Protein AF-T0ZQQ4-F1 (afdb_monomer_lite)

Secondary structure (DSSP, 8-state):
-HHHHHHHHHHTT-HHHHHHHHHHTT--HHHHHHHHHHHHHHHHHTT-HHHHHHHHHHTT--HHHHHHHHHHHHHHHHHTT-HHHHHHHHHHTT--HHHHHHHHHHHHHHHHHTT-HHHHHHHHHHTT--HHHHHHHHHHHHHHHHHHHHHHHHTT-

Foldseek 3Di:
DLVVVLVVCVVVLVLVVSLVSCVVVVPDLCSNVVSLVSQLVVCVVVLVLVVSLVSCVVSVPPLCSNQVSLLSVLLVCLLVVVNVVSVVSCVVSVHDLVSLLVSLLVSLLSCLLVVVNVSSVVSCVVSVPDPVSNVVSNVVSVVVVVVVVVVVVVVVD

Structure (mmCIF, N/CA/C/O backbone):
data_AF-T0ZQQ4-F1
#
_entry.id   AF-T0ZQQ4-F1
#
loop_
_atom_site.group_PDB
_atom_site.id
_atom_site.type_symbol
_atom_site.label_atom_id
_atom_site.label_alt_id
_atom_site.label_comp_id
_atom_site.label_asym_id
_atom_site.label_entity_id
_atom_site.label_seq_id
_atom_site.pdbx_PDB_ins_code
_atom_site.Cartn_x
_atom_site.Cartn_y
_atom_site.Cartn_z
_atom_site.occupancy
_atom_site.B_iso_or_equiv
_atom_site.auth_seq_id
_atom_site.auth_comp_id
_atom_site.auth_asym_id
_atom_site.auth_atom_id
_atom_site.pdbx_PDB_model_num
ATOM 1 N N . ALA A 1 1 ? -20.719 -3.479 27.869 1.00 87.19 1 ALA A N 1
ATOM 2 C CA . ALA A 1 1 ? -20.642 -4.470 26.770 1.00 87.19 1 ALA A CA 1
ATOM 3 C C . ALA A 1 1 ? -19.680 -4.022 25.666 1.00 87.19 1 ALA A C 1
ATOM 5 O O . ALA A 1 1 ? -18.702 -4.721 25.437 1.00 87.19 1 ALA A O 1
ATOM 6 N N . ALA A 1 2 ? -19.893 -2.854 25.041 1.00 92.44 2 ALA A N 1
ATOM 7 C CA . ALA A 1 2 ? -19.052 -2.356 23.944 1.00 92.44 2 ALA A CA 1
ATOM 8 C C . ALA A 1 2 ? -17.565 -2.185 24.313 1.00 92.44 2 ALA A C 1
ATOM 10 O O . ALA A 1 2 ? -16.714 -2.689 23.595 1.00 92.44 2 ALA A O 1
ATOM 11 N N . THR A 1 3 ? -17.245 -1.587 25.467 1.00 95.00 3 THR A N 1
ATOM 12 C CA . THR A 1 3 ? -15.851 -1.434 25.935 1.00 95.00 3 THR A CA 1
ATOM 13 C C . THR A 1 3 ? -15.132 -2.772 26.126 1.00 95.00 3 THR A C 1
ATOM 15 O O . THR A 1 3 ? -13.965 -2.900 25.774 1.00 95.00 3 THR A O 1
ATOM 18 N N . ASN A 1 4 ? -15.822 -3.795 26.641 1.00 96.56 4 ASN A N 1
ATOM 19 C CA . ASN A 1 4 ? -15.230 -5.128 26.792 1.00 96.56 4 ASN A CA 1
ATOM 20 C C . ASN A 1 4 ? -15.016 -5.783 25.425 1.00 96.56 4 ASN A C 1
ATOM 22 O O . ASN A 1 4 ? -13.958 -6.347 25.190 1.00 96.56 4 ASN A O 1
ATOM 26 N N . ALA A 1 5 ? -15.984 -5.658 24.510 1.00 97.06 5 ALA A N 1
ATOM 27 C CA . ALA A 1 5 ? -15.844 -6.159 23.147 1.00 97.06 5 ALA A CA 1
ATOM 28 C C . ALA A 1 5 ? -14.686 -5.473 22.404 1.00 97.06 5 ALA A C 1
ATOM 30 O O . ALA A 1 5 ? -13.922 -6.157 21.731 1.00 97.06 5 ALA A O 1
ATOM 31 N N . TYR A 1 6 ? -14.523 -4.157 22.566 1.00 97.75 6 TYR A N 1
ATOM 32 C CA . TYR A 1 6 ? -13.373 -3.410 22.057 1.00 97.75 6 TYR A CA 1
ATOM 33 C C . TYR A 1 6 ? -12.060 -4.001 22.584 1.00 97.75 6 TYR A C 1
ATOM 35 O O . TYR A 1 6 ? -11.255 -4.475 21.789 1.00 97.75 6 TYR A O 1
ATOM 43 N N . LYS A 1 7 ? -11.897 -4.082 23.914 1.00 97.69 7 LYS A N 1
ATOM 44 C CA . LYS A 1 7 ? -10.686 -4.627 24.553 1.00 97.69 7 LYS A CA 1
ATOM 45 C C . LYS A 1 7 ? -10.370 -6.044 24.078 1.00 97.69 7 LYS A C 1
ATOM 47 O O . LYS A 1 7 ? -9.264 -6.301 23.635 1.00 97.69 7 LYS A O 1
ATOM 52 N N . THR A 1 8 ? -11.366 -6.930 24.038 1.00 98.19 8 THR A N 1
ATOM 53 C CA . THR A 1 8 ? -11.183 -8.299 23.535 1.00 98.19 8 THR A CA 1
ATOM 54 C C . THR A 1 8 ? -10.720 -8.351 22.077 1.00 98.19 8 THR A C 1
ATOM 56 O O . THR A 1 8 ? -10.005 -9.278 21.714 1.00 98.19 8 THR A O 1
ATOM 59 N N . ASN A 1 9 ? -11.138 -7.411 21.222 1.00 98.19 9 ASN A N 1
ATOM 60 C CA . ASN A 1 9 ? -10.655 -7.367 19.839 1.00 98.19 9 ASN A CA 1
ATOM 61 C C . ASN A 1 9 ? -9.236 -6.793 19.753 1.00 98.19 9 ASN A C 1
ATOM 63 O O . ASN A 1 9 ? -8.456 -7.310 18.963 1.00 98.19 9 ASN A O 1
ATOM 67 N N . ILE A 1 10 ? -8.884 -5.807 20.586 1.00 98.12 10 ILE A N 1
ATOM 68 C CA . ILE A 1 10 ? -7.498 -5.328 20.716 1.00 98.12 10 ILE A CA 1
ATOM 69 C C . ILE A 1 10 ? -6.574 -6.469 21.158 1.00 98.12 10 ILE A C 1
ATOM 71 O O . ILE A 1 10 ? -5.589 -6.739 20.482 1.00 98.12 10 ILE A O 1
ATOM 75 N N . ASP A 1 11 ? -6.938 -7.205 22.212 1.00 97.69 11 ASP A N 1
ATOM 76 C CA . ASP A 1 11 ? -6.135 -8.316 22.751 1.00 97.69 11 ASP A CA 1
ATOM 77 C C . ASP A 1 11 ? -5.938 -9.463 21.742 1.00 97.69 11 ASP A C 1
ATOM 79 O O . ASP A 1 11 ? -4.992 -10.240 21.844 1.00 97.69 11 ASP A O 1
ATOM 83 N N . LYS A 1 12 ? -6.854 -9.597 20.774 1.00 97.88 12 LYS A N 1
ATOM 84 C CA . LYS A 1 12 ? -6.802 -10.596 19.694 1.00 97.88 12 LYS A CA 1
ATOM 85 C C . LYS A 1 12 ? -6.199 -10.059 18.396 1.00 97.88 12 LYS A C 1
ATOM 87 O O . LYS A 1 12 ? -6.241 -10.763 17.390 1.00 97.88 12 LYS A O 1
ATOM 92 N N . GLU A 1 13 ? -5.706 -8.822 18.398 1.00 96.94 13 GLU A N 1
ATOM 93 C CA . GLU A 1 13 ? -5.173 -8.131 17.218 1.00 96.94 13 GLU A CA 1
ATOM 94 C C . GLU A 1 13 ? -6.199 -7.966 16.077 1.00 96.94 13 GLU A C 1
ATOM 96 O O . GLU A 1 13 ? -5.858 -7.774 14.909 1.00 96.94 13 GLU A O 1
ATOM 101 N N . TYR A 1 14 ? -7.494 -8.008 16.396 1.00 97.81 14 TYR A N 1
ATOM 102 C CA . TYR A 1 14 ? -8.587 -7.720 15.465 1.00 97.81 14 TYR A CA 1
ATOM 103 C C . TYR A 1 14 ? -8.858 -6.216 15.431 1.00 97.81 14 TYR A C 1
ATOM 105 O O . TYR A 1 14 ? -9.955 -5.742 15.732 1.00 97.81 14 TYR A O 1
ATOM 113 N N . TYR A 1 15 ? -7.821 -5.457 15.082 1.00 98.31 15 TYR A N 1
ATOM 114 C CA . TYR A 1 15 ? -7.778 -4.008 15.239 1.00 98.31 15 TYR A CA 1
ATOM 115 C C . TYR A 1 15 ? -8.839 -3.268 14.423 1.00 98.31 15 TYR A C 1
ATOM 117 O O . TYR A 1 15 ? -9.520 -2.402 14.966 1.00 98.31 15 TYR A O 1
ATOM 125 N N . GLU A 1 16 ? -9.082 -3.655 13.166 1.00 97.56 16 GLU A N 1
ATOM 126 C CA . GLU A 1 16 ? -10.148 -3.017 12.385 1.00 97.56 16 GLU A CA 1
ATOM 127 C C . GLU A 1 16 ? -11.514 -3.265 13.031 1.00 97.56 16 GLU A C 1
ATOM 129 O O . GLU A 1 16 ? -12.333 -2.354 13.147 1.00 97.56 16 GLU A O 1
ATOM 134 N N . ARG A 1 17 ? -11.745 -4.481 13.542 1.00 97.88 17 ARG A N 1
ATOM 135 C CA . ARG A 1 17 ? -12.994 -4.802 14.229 1.00 97.88 17 ARG A CA 1
ATOM 136 C C . ARG A 1 17 ? -13.149 -4.009 15.523 1.00 97.88 17 ARG A C 1
ATOM 138 O O . ARG A 1 17 ? -14.264 -3.596 15.850 1.00 97.88 17 ARG A O 1
ATOM 145 N N . ALA A 1 18 ? -12.054 -3.789 16.248 1.00 97.94 18 ALA A N 1
ATOM 146 C CA . ALA A 1 18 ? -12.032 -2.912 17.409 1.00 97.94 18 ALA A CA 1
ATOM 147 C C . ALA A 1 18 ? -12.382 -1.465 17.019 1.00 97.94 18 ALA A C 1
ATOM 149 O O . ALA A 1 18 ? -13.261 -0.880 17.654 1.00 97.94 18 ALA A O 1
ATOM 150 N N . ALA A 1 19 ? -11.802 -0.931 15.938 1.00 97.88 19 ALA A N 1
ATOM 151 C CA . ALA A 1 19 ? -12.113 0.404 15.422 1.00 97.88 19 ALA A CA 1
ATOM 152 C C . ALA A 1 19 ? -13.598 0.531 15.033 1.00 97.88 19 ALA A C 1
ATOM 154 O O . ALA A 1 19 ? -14.274 1.470 15.451 1.00 97.88 19 ALA A O 1
ATOM 155 N N . GLU A 1 20 ? -14.163 -0.472 14.352 1.00 98.12 20 GLU A N 1
ATOM 156 C CA . GLU A 1 20 ? -15.588 -0.499 13.998 1.00 98.12 20 GLU A CA 1
ATOM 157 C C . GLU A 1 20 ? -16.500 -0.486 15.226 1.00 98.12 20 GLU A C 1
ATOM 159 O O . GLU A 1 20 ? -17.528 0.195 15.239 1.00 98.12 20 GLU A O 1
ATOM 164 N N . ILE A 1 21 ? -16.149 -1.253 16.263 1.00 98.06 21 ILE A N 1
ATOM 165 C CA . ILE A 1 21 ? -16.884 -1.269 17.533 1.00 98.06 21 ILE A CA 1
ATOM 166 C C . ILE A 1 21 ? -16.799 0.109 18.192 1.00 98.06 21 ILE A C 1
ATOM 168 O O . ILE A 1 21 ? -17.831 0.635 18.618 1.00 98.06 21 ILE A O 1
ATOM 172 N N . ALA A 1 22 ? -15.605 0.702 18.253 1.00 97.56 22 ALA A N 1
ATOM 173 C CA . ALA A 1 22 ? -15.396 2.015 18.848 1.00 97.56 22 ALA A CA 1
ATOM 174 C C . ALA A 1 22 ? -16.217 3.101 18.133 1.00 97.56 22 ALA A C 1
ATOM 176 O O . ALA A 1 22 ? -16.921 3.862 18.800 1.00 97.56 22 ALA A O 1
ATOM 177 N N . THR A 1 23 ? -16.235 3.105 16.795 1.00 97.25 23 THR A N 1
ATOM 178 C CA . THR A 1 23 ? -17.044 4.034 15.992 1.00 97.25 23 THR A CA 1
ATOM 179 C C . THR A 1 23 ? -18.538 3.788 16.185 1.00 97.25 23 THR A C 1
ATOM 181 O O . THR A 1 23 ? -19.287 4.713 16.501 1.00 97.25 23 THR A O 1
ATOM 184 N N . LYS A 1 24 ? -18.993 2.535 16.037 1.00 97.81 24 LYS A N 1
ATOM 185 C CA . LYS A 1 24 ? -20.418 2.173 16.101 1.00 97.81 24 LYS A CA 1
ATOM 186 C C . LYS A 1 24 ? -21.051 2.532 17.441 1.00 97.81 24 LYS A C 1
ATOM 188 O O . LYS A 1 24 ? -22.195 2.981 17.476 1.00 97.81 24 LYS A O 1
ATOM 193 N N . TYR A 1 25 ? -20.328 2.307 18.534 1.00 97.50 25 TYR A N 1
ATOM 194 C CA . TYR A 1 25 ? -20.827 2.555 19.885 1.00 97.50 25 TYR A CA 1
ATOM 195 C C . TYR A 1 25 ? -20.376 3.894 20.465 1.00 97.50 25 TYR A C 1
ATOM 197 O O . TYR A 1 25 ? -20.661 4.140 21.634 1.00 97.50 25 TYR A O 1
ATOM 205 N N . LYS A 1 26 ? -19.731 4.752 19.659 1.00 96.44 26 LYS A N 1
ATOM 206 C CA . LYS A 1 26 ? -19.262 6.085 20.058 1.00 96.44 26 LYS A CA 1
ATOM 207 C C . LYS A 1 26 ? -18.498 6.029 21.383 1.00 96.44 26 LYS A C 1
ATOM 209 O O . LYS A 1 26 ? -18.913 6.665 22.346 1.00 96.44 26 LYS A O 1
ATOM 214 N N . LEU A 1 27 ? -17.458 5.191 21.439 1.00 93.00 27 LEU A N 1
ATOM 215 C CA . LEU A 1 27 ? -16.584 5.100 22.611 1.00 93.00 27 LEU A CA 1
ATOM 216 C C . LEU A 1 27 ? -15.822 6.429 22.785 1.00 93.00 27 LEU A C 1
ATOM 218 O O . LEU A 1 27 ? -16.405 7.412 23.231 1.00 93.00 27 LEU A O 1
ATOM 222 N N . GLY A 1 28 ? -14.555 6.498 22.393 1.00 94.38 28 GLY A N 1
ATOM 223 C CA . GLY A 1 28 ? -13.813 7.750 22.309 1.00 94.38 28 GLY A CA 1
ATOM 224 C C . GLY A 1 28 ? -13.053 7.847 20.994 1.00 94.38 28 GLY A C 1
ATOM 225 O O . GLY A 1 28 ? -12.832 6.847 20.304 1.00 94.38 28 GLY A O 1
ATOM 226 N N . GLU A 1 29 ? -12.699 9.076 20.617 1.00 94.81 29 GLU A N 1
ATOM 227 C CA . GLU A 1 29 ? -11.947 9.334 19.384 1.00 94.81 29 GLU A CA 1
ATOM 228 C C . GLU A 1 29 ? -10.560 8.685 19.429 1.00 94.81 29 GLU A C 1
ATOM 230 O O . GLU A 1 29 ? -10.133 8.132 18.420 1.00 94.81 29 GLU A O 1
ATOM 235 N N . SER A 1 30 ? -9.910 8.660 20.603 1.00 96.12 30 SER A N 1
ATOM 236 C CA . SER A 1 30 ? -8.632 7.958 20.794 1.00 96.12 30 SER A CA 1
ATOM 237 C C . SER A 1 30 ? -8.780 6.463 20.531 1.00 96.12 30 SER A C 1
ATOM 239 O O . SER A 1 30 ? -7.994 5.902 19.786 1.00 96.12 30 SER A O 1
ATOM 241 N N . GLU A 1 31 ? -9.820 5.808 21.054 1.00 97.50 31 GLU A N 1
ATOM 242 C CA . GLU A 1 31 ? -10.027 4.372 20.838 1.00 97.50 31 GLU A CA 1
ATOM 243 C C . GLU A 1 31 ? -10.286 4.021 19.369 1.00 97.50 31 GLU A C 1
ATOM 245 O O . GLU A 1 31 ? -9.842 2.976 18.897 1.00 97.50 31 GLU A O 1
ATOM 250 N N . VAL A 1 32 ? -11.002 4.878 18.633 1.00 97.94 32 VAL A N 1
ATOM 251 C CA . VAL A 1 32 ? -11.174 4.698 17.183 1.00 97.94 32 VAL A CA 1
ATOM 252 C C . VAL A 1 32 ? -9.832 4.862 16.475 1.00 97.94 32 VAL A C 1
ATOM 254 O O . VAL A 1 32 ? -9.460 4.004 15.676 1.00 97.94 32 VAL A O 1
ATOM 257 N N . HIS A 1 33 ? -9.119 5.948 16.776 1.00 97.50 33 HIS A N 1
ATOM 258 C CA . HIS A 1 33 ? -7.861 6.296 16.131 1.00 97.50 33 HIS A CA 1
ATOM 259 C C . HIS A 1 33 ? -6.773 5.245 16.391 1.00 97.50 33 HIS A C 1
ATOM 261 O O . HIS A 1 33 ? -6.168 4.747 15.448 1.00 97.50 33 HIS A O 1
ATOM 267 N N . ASP A 1 34 ? -6.566 4.839 17.642 1.00 98.00 34 ASP A N 1
ATOM 268 C CA . ASP A 1 34 ? -5.522 3.885 18.028 1.00 98.00 34 ASP A CA 1
ATOM 269 C C . ASP A 1 34 ? -5.770 2.505 17.409 1.00 98.00 34 ASP A C 1
ATOM 271 O O . ASP A 1 34 ? -4.857 1.869 16.878 1.00 98.00 34 ASP A O 1
ATOM 275 N N . ALA A 1 35 ? -7.024 2.042 17.412 1.00 98.38 35 ALA A N 1
ATOM 276 C CA . ALA A 1 35 ? -7.384 0.786 16.768 1.00 98.38 35 ALA A CA 1
ATOM 277 C C . ALA A 1 35 ? -7.221 0.852 15.240 1.00 98.38 35 ALA A C 1
ATOM 279 O O . ALA A 1 35 ? -6.728 -0.102 14.640 1.00 98.38 35 ALA A O 1
ATOM 280 N N . ALA A 1 36 ? -7.596 1.964 14.604 1.00 98.56 36 ALA A N 1
ATOM 281 C CA . ALA A 1 36 ? -7.414 2.149 13.167 1.00 98.56 36 ALA A CA 1
ATOM 282 C C . ALA A 1 36 ? -5.929 2.190 12.774 1.00 98.56 36 ALA A C 1
ATOM 284 O O . ALA A 1 36 ? -5.542 1.522 11.816 1.00 98.56 36 ALA A O 1
ATOM 285 N N . THR A 1 37 ? -5.093 2.894 13.541 1.00 98.62 37 THR A N 1
ATOM 286 C CA . THR A 1 37 ? -3.638 2.949 13.331 1.00 98.62 37 THR A CA 1
ATOM 287 C C . THR A 1 37 ? -3.008 1.563 13.460 1.00 98.62 37 THR A C 1
ATOM 289 O O . THR A 1 37 ? -2.305 1.127 12.552 1.00 98.62 37 THR A O 1
ATOM 292 N N . ASN A 1 38 ? -3.348 0.795 14.502 1.00 98.56 38 ASN A N 1
ATOM 293 C CA . ASN A 1 38 ? -2.853 -0.581 14.648 1.00 98.56 38 ASN A CA 1
ATOM 294 C C . ASN A 1 38 ? -3.303 -1.495 13.494 1.00 98.56 38 ASN A C 1
ATOM 296 O O . ASN A 1 38 ? -2.548 -2.358 13.033 1.00 98.56 38 ASN A O 1
ATOM 300 N N . ALA A 1 39 ? -4.534 -1.316 13.004 1.00 98.69 39 ALA A N 1
ATOM 301 C CA . ALA A 1 39 ? -5.049 -2.061 11.859 1.00 98.69 39 ALA A CA 1
ATOM 302 C C . ALA A 1 39 ? -4.286 -1.718 10.573 1.00 98.69 39 ALA A C 1
ATOM 304 O O . ALA A 1 39 ? -3.913 -2.622 9.821 1.00 98.69 39 ALA A O 1
ATOM 305 N N . TYR A 1 40 ? -4.025 -0.432 10.342 1.00 98.81 40 TYR A N 1
ATOM 306 C CA . TYR A 1 40 ? -3.216 0.057 9.232 1.00 98.81 40 TYR A CA 1
ATOM 307 C C . TYR A 1 40 ? -1.802 -0.534 9.278 1.00 98.81 40 TYR A C 1
ATOM 309 O O . TYR A 1 40 ? -1.390 -1.203 8.330 1.00 98.81 40 TYR A O 1
ATOM 317 N N . GLU A 1 41 ? -1.090 -0.385 10.398 1.00 98.56 41 GLU A N 1
ATOM 318 C CA . GLU A 1 41 ? 0.287 -0.868 10.557 1.00 98.56 41 GLU A CA 1
ATOM 319 C C . GLU A 1 41 ? 0.389 -2.387 10.374 1.00 98.56 41 GLU A C 1
ATOM 321 O O . GLU A 1 41 ? 1.283 -2.881 9.681 1.00 98.56 41 GLU A O 1
ATOM 326 N N . THR A 1 42 ? -0.571 -3.140 10.920 1.00 98.50 42 THR A N 1
ATOM 327 C CA . THR A 1 42 ? -0.626 -4.601 10.767 1.00 98.50 42 THR A CA 1
ATOM 328 C C . THR A 1 42 ? -0.797 -5.008 9.303 1.00 98.50 42 THR A C 1
ATOM 330 O O . THR A 1 42 ? -0.128 -5.932 8.834 1.00 98.50 42 THR A O 1
ATOM 333 N N . ASN A 1 43 ? -1.674 -4.329 8.558 1.00 98.56 43 ASN A N 1
ATOM 334 C CA . ASN A 1 43 ? -1.875 -4.610 7.136 1.00 98.56 43 ASN A CA 1
ATOM 335 C C . ASN A 1 43 ? -0.658 -4.198 6.298 1.00 98.56 43 ASN A C 1
ATOM 337 O O . ASN A 1 43 ? -0.238 -4.966 5.432 1.00 98.56 43 ASN A O 1
ATOM 341 N N . MET A 1 44 ? -0.023 -3.065 6.609 1.00 98.50 44 MET A N 1
ATOM 342 C CA . MET A 1 44 ? 1.232 -2.643 5.979 1.00 98.50 44 MET A CA 1
ATOM 343 C C . MET A 1 44 ? 2.346 -3.677 6.182 1.00 98.50 44 MET A C 1
ATOM 345 O O . MET A 1 44 ? 2.994 -4.084 5.215 1.00 98.50 44 MET A O 1
ATOM 349 N N . ALA A 1 45 ? 2.528 -4.168 7.411 1.00 98.00 45 ALA A N 1
ATOM 350 C CA . ALA A 1 45 ? 3.523 -5.192 7.731 1.00 98.00 45 ALA A CA 1
ATOM 351 C C . ALA A 1 45 ? 3.256 -6.520 6.999 1.00 98.00 45 ALA A C 1
ATOM 353 O O . ALA A 1 45 ? 4.189 -7.198 6.565 1.00 98.00 45 ALA A O 1
AT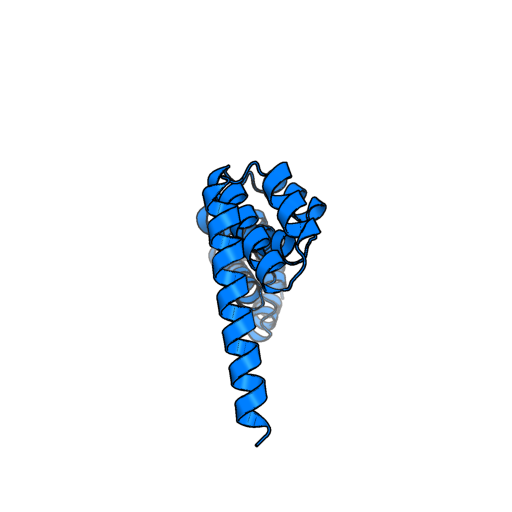OM 354 N N . ARG A 1 46 ? 1.978 -6.874 6.814 1.00 97.62 46 ARG A N 1
ATOM 355 C CA . ARG A 1 46 ? 1.542 -8.065 6.064 1.00 97.62 46 ARG A CA 1
ATOM 356 C C . ARG A 1 46 ? 1.487 -7.860 4.548 1.00 97.62 46 ARG A C 1
ATOM 358 O O . ARG A 1 46 ? 1.191 -8.813 3.835 1.00 97.62 46 ARG A O 1
ATOM 365 N N . ARG A 1 47 ? 1.812 -6.659 4.054 1.00 97.44 47 ARG A N 1
ATOM 366 C CA . ARG A 1 47 ? 1.740 -6.264 2.636 1.00 97.44 47 ARG A CA 1
ATOM 367 C C . ARG A 1 47 ? 0.326 -6.280 2.041 1.00 97.44 47 ARG A C 1
ATOM 369 O O . ARG A 1 47 ? 0.162 -6.361 0.827 1.00 97.44 47 ARG A O 1
ATOM 376 N N . TYR A 1 48 ? -0.699 -6.159 2.879 1.00 97.94 48 TYR A N 1
ATOM 377 C CA . TYR A 1 48 ? -2.084 -5.934 2.459 1.00 97.94 48 TYR A CA 1
ATOM 378 C C . TYR A 1 48 ? -2.320 -4.435 2.257 1.00 97.94 48 TYR A C 1
ATOM 380 O O . TYR A 1 48 ? -3.072 -3.787 2.982 1.00 97.94 48 TYR A O 1
ATOM 388 N N . TYR A 1 49 ? -1.591 -3.868 1.297 1.00 98.44 49 TYR A N 1
ATOM 389 C CA . TYR A 1 49 ? -1.463 -2.422 1.124 1.00 98.44 49 TYR A CA 1
ATOM 390 C C . TYR A 1 49 ? -2.772 -1.730 0.730 1.00 98.44 49 TYR A C 1
ATOM 392 O O . TYR A 1 49 ? -3.052 -0.643 1.221 1.00 98.44 49 TYR A O 1
ATOM 400 N N . GLU A 1 50 ? -3.597 -2.357 -0.110 1.00 97.88 50 GLU A N 1
ATOM 401 C CA . GLU A 1 50 ? -4.892 -1.789 -0.500 1.00 97.88 50 GLU A CA 1
ATOM 402 C C . GLU A 1 50 ? -5.838 -1.705 0.704 1.00 97.88 50 GLU A C 1
ATOM 404 O O . GLU A 1 50 ? -6.350 -0.631 1.007 1.00 97.88 50 GLU A O 1
ATOM 409 N N . THR A 1 51 ? -5.951 -2.786 1.485 1.00 98.19 51 THR A N 1
ATOM 410 C CA . THR A 1 51 ? -6.703 -2.798 2.750 1.00 98.19 51 THR A CA 1
ATOM 411 C C . THR A 1 51 ? -6.170 -1.762 3.742 1.00 98.19 51 THR A C 1
ATOM 413 O O . THR A 1 51 ? -6.945 -1.093 4.422 1.00 98.19 51 THR A O 1
ATOM 416 N N . ALA A 1 52 ? -4.849 -1.573 3.822 1.00 98.69 52 ALA A N 1
ATOM 417 C CA . ALA A 1 52 ? -4.273 -0.512 4.646 1.00 98.69 52 ALA A CA 1
ATOM 418 C C . ALA A 1 52 ? -4.716 0.888 4.172 1.00 98.69 52 ALA A C 1
ATOM 420 O O . ALA A 1 52 ? -5.120 1.709 4.997 1.00 98.69 52 ALA A O 1
ATOM 421 N N . ALA A 1 53 ? -4.713 1.157 2.862 1.00 98.38 53 ALA A N 1
ATOM 422 C CA . ALA A 1 53 ? -5.163 2.433 2.298 1.00 98.38 53 ALA A CA 1
ATOM 423 C C . ALA A 1 53 ? -6.668 2.683 2.529 1.00 98.38 53 ALA A C 1
ATOM 425 O O . ALA A 1 53 ? -7.080 3.809 2.837 1.00 98.38 53 ALA A O 1
ATOM 426 N N . GLU A 1 54 ? -7.483 1.628 2.454 1.00 98.50 54 GLU A N 1
ATOM 427 C CA . GLU A 1 54 ? -8.913 1.668 2.772 1.00 98.50 54 GLU A CA 1
ATOM 428 C C . GLU A 1 54 ? -9.147 2.022 4.242 1.00 98.50 54 GLU A C 1
ATOM 430 O O . GLU A 1 54 ? -9.937 2.920 4.535 1.00 98.50 54 GLU A O 1
ATOM 435 N N . ILE A 1 55 ? -8.432 1.372 5.168 1.00 98.56 55 ILE A N 1
ATOM 436 C CA . ILE A 1 55 ? -8.492 1.665 6.609 1.00 98.56 55 ILE A CA 1
ATOM 437 C C . ILE A 1 55 ? -8.091 3.118 6.869 1.00 98.56 55 ILE A C 1
ATOM 439 O O . ILE A 1 55 ? -8.827 3.844 7.543 1.00 98.56 55 ILE A O 1
ATOM 443 N N . ALA A 1 56 ? -6.962 3.559 6.308 1.00 98.56 56 ALA A N 1
ATOM 444 C CA . ALA A 1 56 ? -6.472 4.922 6.478 1.00 98.56 56 ALA A CA 1
ATOM 445 C C . ALA A 1 56 ? -7.498 5.959 5.995 1.00 98.56 56 ALA A C 1
ATOM 447 O O . ALA A 1 56 ? -7.760 6.945 6.683 1.00 98.56 56 ALA A O 1
ATOM 448 N N . THR A 1 57 ? -8.162 5.693 4.868 1.00 98.19 57 THR A N 1
ATOM 449 C CA . THR A 1 57 ? -9.220 6.559 4.329 1.00 98.19 57 THR A CA 1
ATOM 450 C C . THR A 1 57 ? -10.482 6.529 5.193 1.00 98.19 57 THR A C 1
ATOM 452 O O 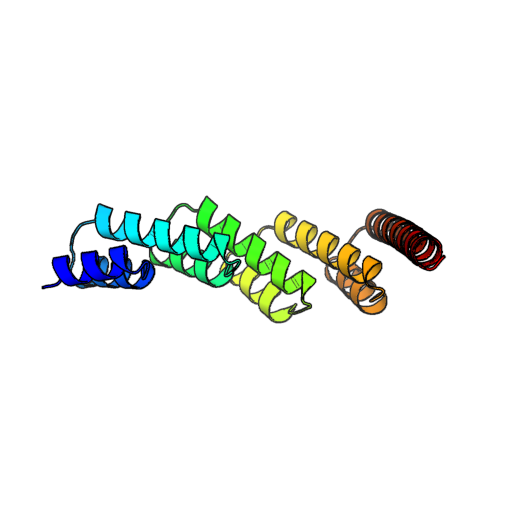. THR A 1 57 ? -11.000 7.578 5.582 1.00 98.19 57 THR A O 1
ATOM 455 N N . LYS A 1 58 ? -10.969 5.327 5.532 1.00 98.06 58 LYS A N 1
ATOM 456 C CA . LYS A 1 58 ? -12.192 5.078 6.318 1.00 98.06 58 LYS A CA 1
ATOM 457 C C . LYS A 1 58 ? -12.147 5.775 7.673 1.00 98.06 58 LYS A C 1
ATOM 459 O O . LYS A 1 58 ? -13.144 6.365 8.088 1.00 98.06 58 LYS A O 1
ATOM 464 N N . TYR A 1 59 ? -10.996 5.730 8.339 1.00 97.94 59 TYR A N 1
ATOM 465 C CA . TYR A 1 59 ? -10.800 6.304 9.670 1.00 97.94 59 TYR A CA 1
ATOM 466 C C . TYR A 1 59 ? -10.086 7.657 9.666 1.00 97.94 59 TYR A C 1
ATOM 468 O O . TYR A 1 59 ? -9.810 8.189 10.737 1.00 97.94 59 TYR A O 1
ATOM 476 N N . LYS A 1 60 ? -9.856 8.249 8.485 1.00 97.31 60 LYS A N 1
ATOM 477 C CA . LYS A 1 60 ? -9.229 9.570 8.322 1.00 97.31 60 LYS A CA 1
ATOM 478 C C . LYS A 1 60 ? -7.877 9.674 9.040 1.00 97.31 60 LYS A C 1
ATOM 480 O O . LYS A 1 60 ? -7.616 10.658 9.733 1.00 97.31 60 LYS A O 1
ATOM 485 N N . LEU A 1 61 ? -7.036 8.655 8.864 1.00 97.69 61 LEU A N 1
ATOM 486 C CA . LEU A 1 61 ? -5.617 8.740 9.208 1.00 97.69 61 LEU A CA 1
ATOM 487 C C . LEU A 1 61 ? -4.930 9.795 8.324 1.00 97.69 61 LEU A C 1
ATOM 489 O O . LEU A 1 61 ? -5.572 10.465 7.507 1.00 97.69 61 LEU A O 1
ATOM 493 N N . SER A 1 62 ? -3.623 9.986 8.498 1.00 97.62 62 SER A N 1
ATOM 494 C CA . SER A 1 62 ? -2.927 11.045 7.773 1.00 97.62 62 SER A CA 1
ATOM 495 C C . SER A 1 62 ? -2.995 10.832 6.254 1.00 97.62 62 SER A C 1
ATOM 497 O O . SER A 1 62 ? -2.994 9.705 5.757 1.00 97.62 62 SER A O 1
ATOM 499 N N . GLU A 1 63 ? -3.005 11.926 5.488 1.00 95.56 63 GLU A N 1
ATOM 500 C CA . GLU A 1 63 ? -2.932 11.858 4.019 1.00 95.56 63 GLU A CA 1
ATOM 501 C C . GLU A 1 63 ? -1.675 11.102 3.553 1.00 95.56 63 GLU A C 1
ATOM 503 O O . GLU A 1 63 ? -1.697 10.386 2.551 1.00 95.56 63 GLU A O 1
ATOM 508 N N . ASN A 1 64 ? -0.589 11.208 4.325 1.00 96.06 64 ASN A N 1
ATOM 509 C CA . ASN A 1 64 ? 0.635 10.458 4.083 1.00 96.06 64 ASN A CA 1
ATOM 510 C C . ASN A 1 64 ? 0.426 8.946 4.216 1.00 96.06 64 ASN A C 1
ATOM 512 O O . ASN A 1 64 ? 0.961 8.220 3.384 1.00 96.06 64 ASN A O 1
ATOM 516 N N . ASP A 1 65 ? -0.352 8.475 5.193 1.00 97.94 65 ASP A N 1
ATOM 517 C CA . ASP A 1 65 ? -0.637 7.045 5.372 1.00 97.94 65 ASP A CA 1
ATOM 518 C C . ASP A 1 65 ? -1.456 6.490 4.207 1.00 97.94 65 ASP A C 1
ATOM 520 O O . ASP A 1 65 ? -1.109 5.456 3.632 1.00 97.94 65 ASP A O 1
ATOM 524 N N . VAL A 1 66 ? -2.499 7.223 3.798 1.00 97.88 66 VAL A N 1
ATOM 525 C CA . VAL A 1 66 ? -3.325 6.860 2.637 1.00 97.88 66 VAL A CA 1
ATOM 526 C C . VAL A 1 66 ? -2.458 6.749 1.385 1.00 97.88 66 VAL A C 1
ATOM 528 O O . VAL A 1 66 ? -2.460 5.711 0.721 1.00 97.88 66 VAL A O 1
ATOM 531 N N . ARG A 1 67 ? -1.678 7.795 1.079 1.00 95.38 67 ARG A N 1
ATOM 532 C CA . ARG A 1 67 ? -0.822 7.823 -0.113 1.00 95.38 67 ARG A CA 1
ATOM 533 C C . ARG A 1 67 ? 0.250 6.741 -0.058 1.00 95.38 67 ARG A C 1
ATOM 535 O O . ARG A 1 67 ? 0.477 6.061 -1.052 1.00 95.38 67 ARG A O 1
ATOM 542 N N . TYR A 1 68 ? 0.901 6.555 1.088 1.00 96.00 68 TYR A N 1
ATOM 543 C CA . TYR A 1 68 ? 1.968 5.570 1.226 1.00 96.00 68 TYR A CA 1
ATOM 544 C C . TYR A 1 68 ? 1.456 4.144 1.000 1.00 96.00 68 TYR A C 1
ATOM 546 O O . TYR A 1 68 ? 2.059 3.394 0.228 1.00 96.00 68 TYR A O 1
ATOM 554 N N . ALA A 1 69 ? 0.329 3.772 1.606 1.00 98.06 69 ALA A N 1
ATOM 555 C CA . ALA A 1 69 ? -0.282 2.467 1.383 1.00 98.06 69 ALA A CA 1
ATOM 556 C C . ALA A 1 69 ? -0.761 2.293 -0.068 1.00 98.06 69 ALA A C 1
ATOM 558 O O . ALA A 1 69 ? -0.424 1.292 -0.701 1.00 98.06 69 ALA A O 1
ATOM 559 N N . ALA A 1 70 ? -1.448 3.288 -0.637 1.00 97.69 70 ALA A N 1
ATOM 560 C CA . ALA A 1 70 ? -1.934 3.236 -2.015 1.00 97.69 70 ALA A CA 1
ATOM 561 C C . ALA A 1 70 ? -0.796 3.095 -3.041 1.00 97.69 70 ALA A C 1
ATOM 563 O O . ALA A 1 70 ? -0.869 2.243 -3.926 1.00 97.69 70 ALA A O 1
ATOM 564 N N . THR A 1 71 ? 0.301 3.846 -2.890 1.00 95.62 71 THR A N 1
ATOM 565 C CA . THR A 1 71 ? 1.479 3.722 -3.764 1.00 95.62 71 THR A CA 1
ATOM 566 C C . THR A 1 71 ? 2.113 2.329 -3.664 1.00 95.62 71 THR A C 1
ATOM 568 O O . THR A 1 71 ? 2.561 1.783 -4.674 1.00 95.62 71 THR A O 1
ATOM 571 N N . ASN A 1 72 ? 2.146 1.709 -2.478 1.00 96.06 72 ASN A N 1
ATOM 572 C CA . ASN A 1 72 ? 2.662 0.342 -2.326 1.00 96.06 72 ASN A CA 1
ATOM 573 C C . ASN A 1 72 ? 1.719 -0.719 -2.920 1.00 96.06 72 ASN A C 1
ATOM 575 O O . ASN A 1 72 ? 2.197 -1.684 -3.524 1.00 96.06 72 ASN A O 1
ATOM 579 N N . ALA A 1 73 ? 0.402 -0.534 -2.796 1.00 97.12 73 ALA A N 1
ATOM 580 C CA . ALA A 1 73 ? -0.596 -1.388 -3.439 1.00 97.12 73 ALA A CA 1
ATOM 581 C C . ALA A 1 73 ? -0.448 -1.332 -4.966 1.00 97.12 73 ALA A C 1
ATOM 583 O O . ALA A 1 73 ? -0.241 -2.359 -5.610 1.00 97.12 73 ALA A O 1
ATOM 584 N N . TYR A 1 74 ? -0.396 -0.117 -5.516 1.00 95.25 74 TYR A N 1
ATOM 585 C CA . TYR A 1 74 ? -0.169 0.139 -6.935 1.00 95.25 74 TYR A CA 1
ATOM 586 C C . TYR A 1 74 ? 1.109 -0.535 -7.456 1.00 95.25 74 TYR A C 1
ATOM 588 O O . TYR A 1 74 ? 1.073 -1.288 -8.429 1.00 95.25 74 TYR A O 1
ATOM 596 N N . LYS A 1 75 ? 2.246 -0.330 -6.775 1.00 91.31 75 LYS A N 1
ATOM 597 C CA . LYS A 1 75 ? 3.531 -0.960 -7.132 1.00 91.31 75 LYS A CA 1
ATOM 598 C C . LYS A 1 75 ? 3.455 -2.484 -7.130 1.00 91.31 75 LYS A C 1
ATOM 600 O O . LYS A 1 75 ? 3.987 -3.128 -8.034 1.00 91.31 75 LYS A O 1
ATOM 605 N N . THR A 1 76 ? 2.795 -3.058 -6.127 1.00 92.81 76 THR A N 1
ATOM 606 C CA . THR A 1 76 ? 2.623 -4.511 -6.005 1.00 92.81 76 THR A CA 1
ATOM 607 C C . THR A 1 76 ? 1.830 -5.070 -7.182 1.00 92.81 76 THR A C 1
ATOM 609 O O . THR A 1 76 ? 2.203 -6.102 -7.742 1.00 92.81 76 THR A O 1
ATOM 612 N N . ASP A 1 77 ? 0.784 -4.372 -7.605 1.00 93.62 77 ASP A N 1
ATOM 613 C CA . ASP A 1 77 ? -0.056 -4.785 -8.726 1.00 93.62 77 ASP A CA 1
ATOM 614 C C . ASP A 1 77 ? 0.658 -4.654 -10.065 1.00 93.62 77 ASP A C 1
ATOM 616 O O . ASP A 1 77 ? 0.618 -5.586 -10.867 1.00 93.62 77 ASP A O 1
ATOM 620 N N . MET A 1 78 ? 1.402 -3.566 -10.264 1.00 88.12 78 MET A N 1
ATOM 621 C CA . MET A 1 78 ? 2.250 -3.373 -11.442 1.00 88.12 78 MET A CA 1
ATOM 622 C C . MET A 1 78 ? 3.276 -4.504 -11.602 1.00 88.12 78 MET A C 1
ATOM 624 O O . MET A 1 78 ? 3.431 -5.057 -12.692 1.00 88.12 78 MET A O 1
ATOM 628 N N . ILE A 1 79 ? 3.948 -4.898 -10.514 1.00 85.12 79 ILE A N 1
ATOM 629 C CA . ILE A 1 79 ? 4.923 -6.002 -10.522 1.00 85.12 79 ILE A CA 1
ATOM 630 C C . ILE A 1 79 ? 4.241 -7.348 -10.802 1.00 85.12 79 ILE A C 1
ATOM 632 O O . ILE A 1 79 ? 4.764 -8.159 -11.567 1.00 85.12 79 ILE A O 1
ATOM 636 N N . ASN A 1 80 ? 3.067 -7.578 -10.212 1.00 87.06 80 ASN A N 1
ATOM 637 C CA . ASN A 1 80 ? 2.302 -8.815 -10.379 1.00 87.06 80 ASN A CA 1
ATOM 638 C C . ASN A 1 80 ? 1.436 -8.845 -11.650 1.00 87.06 80 ASN A C 1
ATOM 640 O O . ASN A 1 80 ? 0.692 -9.806 -11.842 1.00 87.06 80 ASN A O 1
ATOM 644 N N . LYS A 1 81 ? 1.563 -7.842 -12.531 1.00 84.81 81 LYS A N 1
ATOM 645 C CA . LYS A 1 81 ? 0.854 -7.738 -13.818 1.00 84.81 81 LYS A CA 1
ATOM 646 C C . LYS A 1 81 ? -0.664 -7.546 -13.691 1.00 84.81 81 LYS A C 1
ATOM 648 O O . LYS A 1 81 ? -1.410 -7.848 -14.618 1.00 84.81 81 LYS A O 1
ATOM 653 N N . TYR A 1 82 ? -1.134 -7.020 -12.565 1.00 89.50 82 TYR A N 1
ATOM 654 C CA . TYR A 1 82 ? -2.534 -6.647 -12.351 1.00 89.50 82 TYR A CA 1
ATOM 655 C C . TYR A 1 82 ? -2.769 -5.187 -12.764 1.00 89.50 82 TYR A C 1
ATOM 657 O O . TYR A 1 82 ? -3.145 -4.356 -11.944 1.00 89.50 82 TYR A O 1
ATOM 665 N N . TYR A 1 83 ? -2.514 -4.858 -14.034 1.00 82.56 83 TYR A N 1
ATOM 666 C CA . TYR A 1 83 ? -2.485 -3.466 -14.511 1.00 82.56 83 TYR A CA 1
ATOM 667 C C . TYR A 1 83 ? -3.822 -2.732 -14.378 1.00 82.56 83 TYR A C 1
ATOM 669 O O . TYR A 1 83 ? -3.831 -1.550 -14.049 1.00 82.56 83 TYR A O 1
ATOM 677 N N . GLU A 1 84 ? -4.945 -3.421 -14.594 1.00 86.00 84 GLU A N 1
ATOM 678 C CA . GLU A 1 84 ? -6.281 -2.837 -14.413 1.00 86.00 84 GLU A CA 1
ATOM 679 C C . GLU A 1 84 ? -6.507 -2.439 -12.953 1.00 86.00 84 GLU A C 1
ATOM 681 O O . GLU A 1 84 ? -6.821 -1.288 -12.667 1.00 86.00 84 GLU A O 1
ATOM 686 N N . ARG A 1 85 ? -6.221 -3.353 -12.017 1.00 91.31 85 ARG A N 1
ATOM 687 C CA . ARG A 1 85 ? -6.344 -3.079 -10.581 1.00 91.31 85 ARG A CA 1
ATOM 688 C C . ARG A 1 85 ? -5.377 -1.982 -10.125 1.00 91.31 85 ARG A C 1
ATOM 690 O O . ARG A 1 85 ? -5.751 -1.110 -9.349 1.00 91.31 85 ARG A O 1
ATOM 697 N N . ALA A 1 86 ? -4.165 -1.953 -10.680 1.00 91.25 86 ALA A N 1
ATOM 698 C CA . ALA A 1 86 ? -3.228 -0.859 -10.460 1.00 91.25 86 ALA A CA 1
ATOM 699 C C . ALA A 1 86 ? -3.815 0.488 -10.940 1.00 91.25 86 ALA A C 1
ATOM 701 O O . ALA A 1 86 ? -3.786 1.478 -10.209 1.00 91.25 86 ALA A O 1
ATOM 702 N N . ALA A 1 87 ? -4.393 0.546 -12.141 1.00 86.44 87 ALA A N 1
ATOM 703 C CA . ALA A 1 87 ? -5.020 1.762 -12.660 1.00 86.44 87 ALA A CA 1
ATOM 704 C C . ALA A 1 87 ? -6.213 2.224 -11.801 1.00 86.44 87 ALA A C 1
ATOM 706 O O . ALA A 1 87 ? -6.366 3.428 -11.557 1.00 86.44 87 ALA A O 1
ATOM 707 N N . ASP A 1 88 ? -7.005 1.282 -11.285 1.00 93.69 88 ASP A N 1
ATOM 708 C CA . ASP A 1 88 ? -8.100 1.562 -10.354 1.00 93.69 88 ASP A CA 1
ATOM 709 C C . ASP A 1 88 ? -7.575 2.172 -9.047 1.00 93.69 88 ASP A C 1
ATOM 711 O O . ASP A 1 88 ? -8.062 3.224 -8.631 1.00 93.69 88 ASP A O 1
ATOM 715 N N . ILE A 1 89 ? -6.518 1.603 -8.451 1.00 95.06 89 ILE A N 1
ATOM 716 C CA . ILE A 1 89 ? -5.860 2.148 -7.250 1.00 95.06 89 ILE A CA 1
ATOM 717 C C . ILE A 1 89 ? -5.337 3.566 -7.513 1.00 95.06 89 ILE A C 1
ATOM 719 O O . ILE A 1 89 ? -5.580 4.479 -6.718 1.00 95.06 89 ILE A O 1
ATOM 723 N N . ALA A 1 90 ? -4.642 3.780 -8.633 1.00 92.56 90 ALA A N 1
ATOM 724 C CA . ALA A 1 90 ? -4.101 5.091 -8.986 1.00 92.56 90 ALA A CA 1
ATOM 725 C C . ALA A 1 90 ? -5.208 6.148 -9.118 1.00 92.56 90 ALA A C 1
ATOM 727 O O . ALA A 1 90 ? -5.051 7.272 -8.640 1.00 92.56 90 ALA A O 1
ATOM 728 N N . THR A 1 91 ? -6.347 5.770 -9.701 1.00 92.50 91 THR A N 1
ATOM 729 C CA . THR A 1 91 ? -7.514 6.645 -9.864 1.00 92.50 91 THR A CA 1
ATOM 730 C C . THR A 1 91 ? -8.209 6.909 -8.530 1.00 92.50 91 THR A C 1
ATOM 732 O O . THR A 1 91 ? -8.463 8.064 -8.181 1.00 92.50 91 THR A O 1
ATOM 735 N N . GLN A 1 92 ? -8.484 5.852 -7.761 1.00 95.19 92 GLN A N 1
ATOM 736 C CA . GLN A 1 92 ? -9.169 5.912 -6.469 1.00 95.19 92 GLN A CA 1
ATOM 737 C C . GLN A 1 92 ? -8.430 6.817 -5.481 1.00 95.19 92 GLN A C 1
ATOM 739 O O . GLN A 1 92 ? -9.050 7.657 -4.826 1.00 95.19 92 GLN A O 1
ATOM 744 N N . TYR A 1 93 ? -7.106 6.675 -5.405 1.00 95.44 93 TYR A N 1
ATOM 745 C CA . TYR A 1 93 ? -6.264 7.412 -4.464 1.00 95.44 93 TYR A CA 1
ATOM 746 C C . TYR A 1 93 ? -5.559 8.623 -5.082 1.00 95.44 93 TYR A C 1
ATOM 748 O O . TYR A 1 93 ? -4.775 9.278 -4.399 1.00 95.44 93 TYR A O 1
ATOM 756 N N . LYS A 1 94 ? -5.867 8.957 -6.345 1.00 93.81 94 LYS A N 1
ATOM 757 C CA . LYS A 1 94 ? -5.322 10.116 -7.074 1.00 93.81 94 LYS A CA 1
ATOM 758 C C . LYS A 1 94 ? -3.792 10.179 -7.015 1.00 93.81 94 LYS A C 1
ATOM 760 O O . LYS A 1 94 ? -3.222 11.227 -6.705 1.00 93.81 94 LYS A O 1
ATOM 765 N N . LEU A 1 95 ? -3.139 9.046 -7.270 1.00 92.56 95 LEU A N 1
ATOM 766 C CA . LEU A 1 95 ? -1.679 8.966 -7.264 1.00 92.56 95 LEU A CA 1
ATOM 767 C C . LEU A 1 95 ? -1.084 9.907 -8.318 1.00 92.56 95 LEU A C 1
ATOM 769 O O . LEU A 1 95 ? -1.651 10.093 -9.397 1.00 92.56 95 LEU A O 1
ATOM 773 N N . GLY A 1 96 ? 0.051 10.524 -7.986 1.00 89.06 96 GLY A N 1
ATOM 774 C CA . GLY A 1 96 ? 0.703 11.485 -8.869 1.00 89.06 96 GLY A CA 1
ATOM 775 C C . GLY A 1 96 ? 1.414 10.811 -10.041 1.00 89.06 96 GLY A C 1
ATOM 776 O O . GLY A 1 96 ? 1.755 9.630 -9.984 1.00 89.06 96 GLY A O 1
ATOM 777 N N . GLU A 1 97 ? 1.717 11.587 -11.085 1.00 86.44 97 GLU A N 1
ATOM 778 C CA . GLU A 1 97 ? 2.469 11.095 -12.251 1.00 86.44 97 GLU A CA 1
ATOM 779 C C . GLU A 1 97 ? 3.813 10.470 -11.853 1.00 86.44 97 GLU A C 1
ATOM 781 O O . GLU A 1 97 ? 4.182 9.430 -12.390 1.00 86.44 97 GLU A O 1
ATOM 786 N N . ASN A 1 98 ? 4.500 11.038 -10.856 1.00 86.69 98 ASN A N 1
ATOM 787 C CA . ASN A 1 98 ? 5.760 10.493 -10.344 1.00 86.69 98 ASN A CA 1
ATOM 788 C C . ASN A 1 98 ? 5.579 9.106 -9.704 1.00 86.69 98 ASN A C 1
ATOM 790 O O . ASN A 1 98 ? 6.359 8.201 -9.983 1.00 86.69 98 ASN A O 1
ATOM 794 N N . ASP A 1 99 ? 4.533 8.908 -8.889 1.00 84.06 99 ASP A N 1
ATOM 795 C CA . ASP A 1 99 ? 4.242 7.604 -8.270 1.00 84.06 99 ASP A CA 1
ATOM 796 C C . ASP A 1 99 ? 3.946 6.543 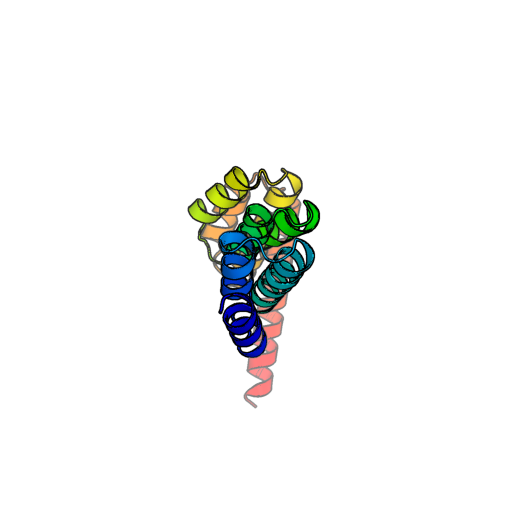-9.341 1.00 84.06 99 ASP A C 1
ATOM 798 O O . ASP A 1 99 ? 4.407 5.398 -9.256 1.00 84.06 99 ASP A O 1
ATOM 802 N N . VAL A 1 100 ? 3.187 6.949 -10.365 1.00 86.88 100 VAL A N 1
ATOM 803 C CA . VAL A 1 100 ? 2.810 6.117 -11.509 1.00 86.88 100 VAL A CA 1
ATOM 804 C C . VAL A 1 100 ? 4.040 5.713 -12.324 1.00 86.88 100 VAL A C 1
ATOM 806 O O . VAL A 1 100 ? 4.228 4.525 -12.603 1.00 86.88 100 VAL A O 1
ATOM 809 N N . HIS A 1 101 ? 4.886 6.689 -12.658 1.00 87.38 101 HIS A N 1
ATOM 810 C CA . HIS A 1 101 ? 6.112 6.508 -13.429 1.00 87.38 101 HIS A CA 1
ATOM 811 C C . HIS A 1 101 ? 7.116 5.605 -12.701 1.00 87.38 101 HIS A C 1
ATOM 813 O O . HIS A 1 101 ? 7.600 4.625 -13.270 1.00 87.38 101 HIS A O 1
ATOM 819 N N . ASP A 1 102 ? 7.373 5.866 -11.416 1.00 85.00 102 ASP A N 1
ATOM 820 C CA . ASP A 1 102 ? 8.313 5.082 -10.613 1.00 85.00 102 ASP A CA 1
ATOM 821 C C . ASP A 1 102 ? 7.894 3.613 -10.512 1.00 85.00 102 ASP A C 1
ATOM 823 O O . ASP A 1 102 ? 8.732 2.709 -10.582 1.00 85.00 102 ASP A O 1
ATOM 827 N N . ALA A 1 103 ? 6.601 3.329 -10.339 1.00 85.69 103 ALA A N 1
ATOM 828 C CA . ALA A 1 103 ? 6.143 1.943 -10.300 1.00 85.69 103 ALA A CA 1
ATOM 829 C C . ALA A 1 103 ? 6.261 1.257 -11.664 1.00 85.69 103 ALA A C 1
ATOM 831 O O . ALA A 1 103 ? 6.649 0.091 -11.715 1.00 85.69 103 ALA A O 1
ATOM 832 N N . ALA A 1 104 ? 5.938 1.963 -12.752 1.00 86.88 104 ALA A N 1
ATOM 833 C CA . ALA A 1 104 ? 6.068 1.434 -14.104 1.00 86.88 104 ALA A CA 1
ATOM 834 C C . ALA A 1 104 ? 7.530 1.094 -14.424 1.00 86.88 104 ALA A C 1
ATOM 836 O O . ALA A 1 104 ? 7.811 -0.008 -14.892 1.00 86.88 104 ALA A O 1
ATOM 837 N N . SER A 1 105 ? 8.468 1.977 -14.072 1.00 87.38 105 SER A N 1
ATOM 838 C CA . SER A 1 105 ? 9.905 1.724 -14.210 1.00 87.38 105 SER A CA 1
ATOM 839 C C . SER A 1 105 ? 10.349 0.485 -13.416 1.00 87.38 105 SER A C 1
ATOM 841 O O . SER A 1 105 ? 10.947 -0.440 -13.973 1.00 87.38 105 SER A O 1
ATOM 843 N N . ASN A 1 106 ? 9.943 0.372 -12.146 1.00 86.81 106 ASN A N 1
ATOM 844 C CA . ASN A 1 106 ? 1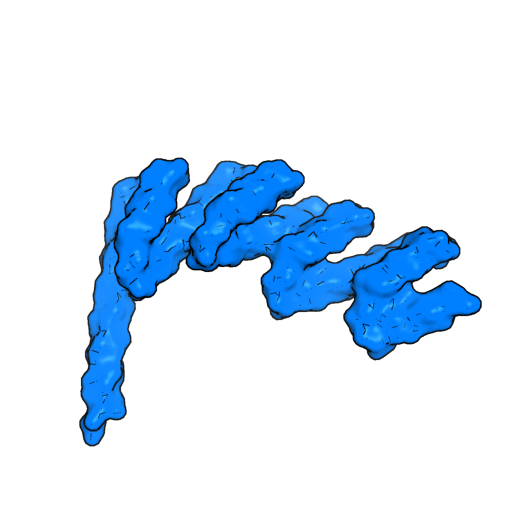0.248 -0.801 -11.316 1.00 86.81 106 ASN A CA 1
ATOM 845 C C . ASN A 1 106 ? 9.642 -2.107 -11.863 1.00 86.81 106 ASN A C 1
ATOM 847 O O . ASN A 1 106 ? 10.293 -3.158 -11.848 1.00 86.81 106 ASN A O 1
ATOM 851 N N . ALA A 1 107 ? 8.402 -2.063 -12.353 1.00 86.69 107 ALA A N 1
ATOM 852 C CA . ALA A 1 107 ? 7.739 -3.218 -12.944 1.00 86.69 107 ALA A CA 1
ATOM 853 C C . ALA A 1 107 ? 8.396 -3.634 -14.268 1.00 86.69 107 ALA A C 1
ATOM 855 O O . ALA A 1 107 ? 8.557 -4.833 -14.509 1.00 86.69 107 ALA A O 1
ATOM 856 N N . CYS A 1 108 ? 8.837 -2.673 -15.085 1.00 87.25 108 CYS A N 1
ATOM 857 C CA . CYS A 1 108 ? 9.616 -2.923 -16.295 1.00 87.25 108 CYS A CA 1
ATOM 858 C C . CYS A 1 108 ? 10.919 -3.668 -15.958 1.00 87.25 108 CYS A C 1
ATOM 860 O O . CYS A 1 108 ? 11.117 -4.788 -16.433 1.00 87.25 108 CYS A O 1
ATOM 862 N N . ILE A 1 109 ? 11.739 -3.128 -15.045 1.00 86.06 109 ILE A N 1
ATOM 863 C CA . ILE A 1 109 ? 12.987 -3.763 -14.576 1.00 86.06 109 ILE A CA 1
ATOM 864 C C . ILE A 1 109 ? 12.726 -5.187 -14.071 1.00 86.06 109 ILE A C 1
ATOM 866 O O . ILE A 1 109 ? 13.385 -6.136 -14.498 1.00 86.06 109 ILE A O 1
ATOM 870 N N . THR A 1 110 ? 11.720 -5.359 -13.211 1.00 86.75 110 THR A N 1
ATOM 871 C CA . THR A 1 110 ? 11.376 -6.667 -12.632 1.00 86.75 110 THR A CA 1
ATOM 872 C C . THR A 1 110 ? 10.998 -7.687 -13.707 1.00 86.75 110 THR A C 1
ATOM 874 O O . THR A 1 110 ? 11.399 -8.852 -13.636 1.00 86.75 110 THR A O 1
ATOM 877 N N . ASN A 1 111 ? 10.242 -7.272 -14.727 1.00 86.25 111 ASN A N 1
ATOM 878 C CA . ASN A 1 111 ? 9.877 -8.148 -15.836 1.00 86.25 111 ASN A CA 1
ATOM 879 C C . ASN A 1 111 ? 11.102 -8.531 -16.676 1.00 86.25 111 ASN A C 1
ATOM 881 O O . ASN A 1 111 ? 11.258 -9.709 -16.994 1.00 86.25 111 ASN A O 1
ATOM 885 N N . ILE A 1 112 ? 12.010 -7.594 -16.962 1.00 85.56 112 ILE A N 1
ATOM 886 C CA . ILE A 1 112 ? 13.252 -7.880 -17.695 1.00 85.56 112 ILE A CA 1
ATOM 887 C C . ILE A 1 112 ? 14.138 -8.867 -16.918 1.00 85.56 112 ILE A C 1
ATOM 889 O O . ILE A 1 112 ? 14.576 -9.864 -17.499 1.00 85.56 112 ILE A O 1
ATOM 893 N N . THR A 1 113 ? 14.369 -8.652 -15.617 1.00 84.25 113 THR A N 1
ATOM 894 C CA . THR A 1 113 ? 15.172 -9.561 -14.771 1.00 84.25 113 THR A CA 1
ATOM 895 C C . THR A 1 113 ? 14.594 -10.976 -14.747 1.00 84.25 113 THR A C 1
ATOM 897 O O . THR A 1 113 ? 15.338 -11.957 -14.814 1.00 84.25 113 THR A O 1
ATOM 900 N N . ASN A 1 114 ? 13.265 -11.100 -14.741 1.00 84.00 114 ASN A N 1
ATOM 901 C CA . ASN A 1 114 ? 12.577 -12.391 -14.785 1.00 84.00 114 ASN A CA 1
ATOM 902 C C . ASN A 1 114 ? 12.461 -12.995 -16.200 1.00 84.00 114 ASN A C 1
ATOM 904 O O . ASN A 1 114 ? 11.996 -14.125 -16.343 1.00 84.00 114 ASN A O 1
ATOM 908 N N . GLY A 1 115 ? 12.901 -12.284 -17.243 1.00 82.88 115 GLY A N 1
ATOM 909 C CA . GLY A 1 115 ? 12.860 -12.737 -18.637 1.00 82.88 115 GLY A CA 1
ATOM 910 C C . GLY A 1 115 ? 11.521 -12.523 -19.354 1.00 82.88 115 GLY A C 1
ATOM 911 O O . GLY A 1 115 ? 11.322 -13.061 -20.441 1.00 82.88 115 GLY A O 1
ATOM 912 N N . TYR A 1 116 ? 10.608 -11.737 -18.784 1.00 84.75 116 TYR A N 1
ATOM 913 C CA . TYR A 1 116 ? 9.320 -11.364 -19.376 1.00 84.75 116 TYR A CA 1
ATOM 914 C C . TYR A 1 116 ? 9.450 -10.115 -20.267 1.00 84.75 116 TYR A C 1
ATOM 916 O O . TYR A 1 116 ? 8.857 -9.074 -19.994 1.00 84.75 116 TYR A O 1
ATOM 924 N N . TYR A 1 117 ? 10.245 -10.207 -21.336 1.00 83.12 117 TYR A N 1
ATOM 925 C CA . TYR A 1 117 ? 10.619 -9.050 -22.165 1.00 83.12 117 TYR A CA 1
ATOM 926 C C . TYR A 1 117 ? 9.442 -8.361 -22.866 1.00 83.12 117 TYR A C 1
ATOM 928 O O . TYR A 1 117 ? 9.413 -7.138 -22.932 1.00 83.12 117 TYR A O 1
ATOM 936 N N . GLU A 1 118 ? 8.460 -9.125 -23.346 1.00 81.56 118 GLU A N 1
ATOM 937 C CA . GLU A 1 118 ? 7.255 -8.579 -23.990 1.00 81.56 118 GLU A CA 1
ATOM 938 C C . GLU A 1 118 ? 6.457 -7.695 -23.022 1.00 81.56 118 GLU A C 1
ATOM 940 O O . GLU A 1 118 ? 6.144 -6.554 -23.332 1.00 81.56 118 GLU A O 1
ATOM 945 N N . HIS A 1 119 ? 6.259 -8.162 -21.787 1.00 81.19 119 HIS A N 1
ATOM 946 C CA . HIS A 1 119 ? 5.526 -7.402 -20.773 1.00 81.19 119 HIS A CA 1
ATOM 947 C C . HIS A 1 119 ? 6.288 -6.148 -20.338 1.00 81.19 119 HIS A C 1
ATOM 949 O O . HIS A 1 119 ? 5.690 -5.112 -20.065 1.00 81.19 119 HIS A O 1
ATOM 955 N N . ALA A 1 120 ? 7.619 -6.227 -20.261 1.00 85.31 120 ALA A N 1
ATOM 956 C CA . ALA A 1 120 ? 8.441 -5.054 -19.995 1.00 85.31 120 ALA A CA 1
ATOM 957 C C . ALA A 1 120 ? 8.307 -4.001 -21.109 1.00 85.31 120 ALA A C 1
ATOM 959 O O . ALA A 1 120 ? 8.212 -2.812 -20.810 1.00 85.31 120 ALA A O 1
ATOM 960 N N . ALA A 1 121 ? 8.252 -4.431 -22.374 1.00 83.12 121 ALA A N 1
ATOM 961 C CA . ALA A 1 121 ? 8.050 -3.544 -23.516 1.00 83.12 121 ALA A CA 1
ATOM 962 C C . ALA A 1 121 ? 6.654 -2.896 -23.516 1.00 83.12 121 ALA A C 1
ATOM 964 O O . ALA A 1 121 ? 6.544 -1.695 -23.781 1.00 83.12 121 ALA A O 1
ATOM 965 N N . ASP A 1 122 ? 5.613 -3.651 -23.156 1.00 84.94 122 ASP A N 1
ATOM 966 C CA . ASP A 1 122 ? 4.251 -3.125 -23.010 1.00 84.94 122 ASP A CA 1
ATOM 967 C C . ASP A 1 122 ? 4.184 -2.050 -21.921 1.00 84.94 122 ASP A C 1
ATOM 969 O O . ASP A 1 122 ? 3.692 -0.950 -22.173 1.00 84.94 122 ASP A O 1
ATOM 973 N N . ILE A 1 123 ? 4.761 -2.317 -20.739 1.00 85.44 123 ILE A N 1
ATOM 974 C CA . ILE A 1 123 ? 4.848 -1.332 -19.649 1.00 85.44 123 ILE A CA 1
ATOM 975 C C . ILE A 1 123 ? 5.606 -0.084 -20.120 1.00 85.44 123 ILE A C 1
ATOM 977 O O . ILE A 1 123 ? 5.123 1.033 -19.944 1.00 85.44 123 ILE A O 1
ATOM 981 N N . ALA A 1 124 ? 6.779 -0.252 -20.735 1.00 87.50 124 ALA A N 1
ATOM 982 C CA . ALA A 1 124 ? 7.583 0.873 -21.202 1.00 87.50 124 ALA A CA 1
ATOM 983 C C . ALA A 1 124 ? 6.826 1.751 -22.206 1.00 87.50 124 ALA A C 1
ATOM 985 O O . ALA A 1 124 ? 6.874 2.977 -22.116 1.00 87.50 124 ALA A O 1
ATOM 986 N N . THR A 1 125 ? 6.073 1.132 -23.115 1.00 85.25 125 THR A N 1
ATOM 987 C CA . THR A 1 125 ? 5.274 1.839 -24.119 1.00 85.25 125 THR A CA 1
ATOM 98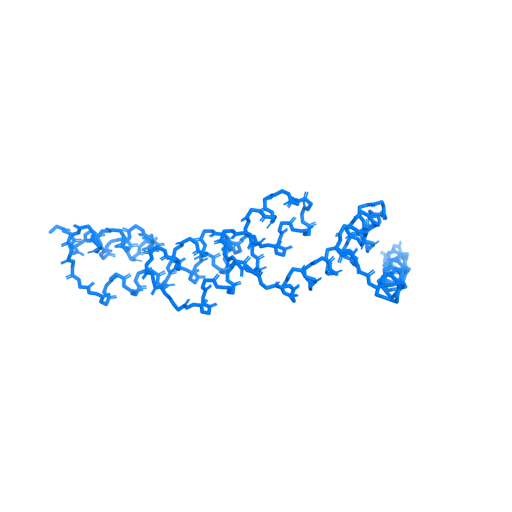8 C C . THR A 1 125 ? 4.078 2.544 -23.487 1.00 85.25 125 THR A C 1
ATOM 990 O O . THR A 1 125 ? 3.876 3.740 -23.707 1.00 85.25 125 THR A O 1
ATOM 993 N N . GLN A 1 126 ? 3.296 1.827 -22.676 1.00 84.62 126 GLN A N 1
ATOM 994 C CA . GLN A 1 126 ? 2.084 2.345 -22.043 1.00 84.62 126 GLN A CA 1
ATOM 995 C C . GLN A 1 126 ? 2.388 3.538 -21.132 1.00 84.62 126 GLN A C 1
ATOM 997 O O . GLN A 1 126 ? 1.660 4.532 -21.150 1.00 84.62 126 GLN A O 1
ATOM 1002 N N . TYR A 1 127 ? 3.479 3.455 -20.370 1.00 85.56 127 TYR A N 1
ATOM 1003 C CA . TYR A 1 127 ? 3.880 4.478 -19.406 1.00 85.56 127 TYR A CA 1
ATOM 1004 C C . TYR A 1 127 ? 4.950 5.435 -19.943 1.00 85.56 127 TYR A C 1
ATOM 1006 O O . TYR A 1 127 ? 5.425 6.287 -19.198 1.00 85.56 127 TYR A O 1
ATOM 1014 N N . LYS A 1 128 ? 5.282 5.342 -21.240 1.00 88.94 128 LYS A N 1
ATOM 1015 C CA . LYS A 1 128 ? 6.220 6.230 -21.948 1.00 88.94 128 LYS A CA 1
ATOM 1016 C C . LYS A 1 128 ? 7.577 6.360 -21.245 1.00 88.94 128 LYS A C 1
ATOM 1018 O O . LYS A 1 128 ? 8.125 7.458 -21.163 1.00 88.94 128 LYS A O 1
ATOM 1023 N N . LEU A 1 129 ? 8.098 5.239 -20.746 1.00 88.31 129 LEU A N 1
ATOM 1024 C CA . LEU A 1 129 ? 9.416 5.191 -20.114 1.00 88.31 129 LEU A CA 1
ATOM 1025 C C . LEU A 1 129 ? 10.505 5.570 -21.125 1.00 88.31 129 LEU A C 1
ATOM 1027 O O . LEU A 1 129 ? 10.394 5.280 -22.321 1.00 88.31 129 LEU A O 1
ATOM 1031 N N . GLY A 1 130 ? 11.562 6.223 -20.647 1.00 85.94 130 GLY A N 1
ATOM 1032 C CA . GLY A 1 130 ? 12.651 6.691 -21.499 1.00 85.94 130 GLY A CA 1
ATOM 1033 C C . GLY A 1 130 ? 13.481 5.541 -22.077 1.00 85.94 130 GLY A C 1
ATOM 1034 O O . GLY A 1 130 ? 13.721 4.536 -21.413 1.00 85.94 130 GLY A O 1
ATOM 1035 N N . GLU A 1 131 ? 14.002 5.705 -23.298 1.00 78.50 131 GLU A N 1
ATOM 1036 C CA . GLU A 1 131 ? 14.847 4.691 -23.959 1.00 78.50 131 GLU A CA 1
ATOM 1037 C C . GLU A 1 131 ? 16.075 4.315 -23.112 1.00 78.50 131 GLU A C 1
ATOM 1039 O O . GLU A 1 131 ? 16.408 3.136 -22.983 1.00 78.50 131 GLU A O 1
ATOM 1044 N N . ASN A 1 132 ? 16.693 5.304 -22.457 1.00 82.38 132 ASN A N 1
ATOM 1045 C CA . ASN A 1 132 ? 17.806 5.081 -21.532 1.00 82.38 132 ASN A CA 1
ATOM 1046 C C . ASN A 1 132 ? 17.38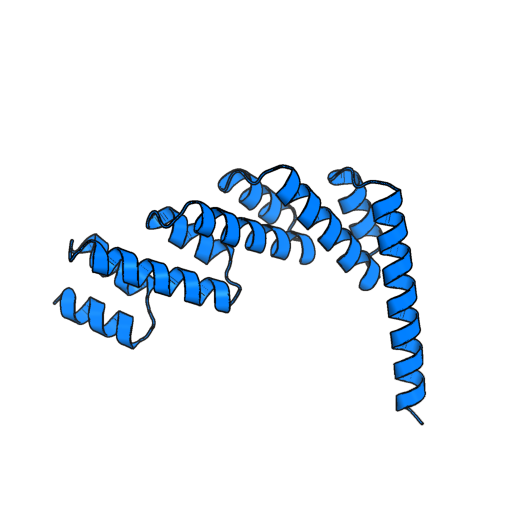9 4.232 -20.321 1.00 82.38 132 ASN A C 1
ATOM 1048 O O . ASN A 1 132 ? 18.135 3.349 -19.914 1.00 82.38 132 ASN A O 1
ATOM 1052 N N . GLU A 1 133 ? 16.189 4.450 -19.778 1.00 77.62 133 GLU A N 1
ATOM 1053 C CA . GLU A 1 133 ? 15.687 3.706 -18.615 1.00 77.62 133 GLU A CA 1
ATOM 1054 C C . GLU A 1 133 ? 15.461 2.232 -18.965 1.00 77.62 133 GLU A C 1
ATOM 1056 O O . GLU A 1 133 ? 15.851 1.336 -18.216 1.00 77.62 133 GLU A O 1
ATOM 1061 N N . VAL A 1 134 ? 14.891 1.970 -20.145 1.00 78.69 134 VAL A N 1
ATOM 1062 C CA . VAL A 1 134 ? 14.686 0.609 -20.657 1.00 78.69 134 VAL A CA 1
ATOM 1063 C C . VAL A 1 134 ? 16.026 -0.068 -20.972 1.00 78.69 134 VAL A C 1
ATOM 1065 O O . VAL A 1 134 ? 16.214 -1.247 -20.658 1.00 78.69 134 VAL A O 1
ATOM 1068 N N . HIS A 1 135 ? 16.981 0.664 -21.557 1.00 80.62 135 HIS A N 1
ATOM 1069 C CA . HIS A 1 135 ? 18.322 0.156 -21.855 1.00 80.62 135 HIS A CA 1
ATOM 1070 C C . HIS A 1 135 ? 19.104 -0.220 -20.588 1.00 80.62 135 HIS A C 1
ATOM 1072 O O . HIS A 1 135 ? 19.701 -1.303 -20.514 1.00 80.62 135 HIS A O 1
ATOM 1078 N N . ASP A 1 136 ? 19.081 0.647 -19.577 1.00 79.00 136 ASP A N 1
ATOM 1079 C CA . ASP A 1 136 ? 19.740 0.407 -18.295 1.00 79.00 136 ASP A CA 1
ATOM 1080 C C . ASP A 1 136 ? 19.121 -0.804 -17.588 1.00 79.00 136 ASP A C 1
ATOM 1082 O O . ASP A 1 136 ? 19.845 -1.695 -17.130 1.00 79.00 136 ASP A O 1
ATOM 1086 N N . ALA A 1 137 ? 17.789 -0.910 -17.596 1.00 76.19 137 ALA A N 1
ATOM 1087 C CA . ALA A 1 137 ? 17.064 -2.056 -17.057 1.00 76.19 137 ALA A CA 1
ATOM 1088 C C . ALA A 1 137 ? 17.460 -3.379 -17.744 1.00 76.19 137 ALA A C 1
ATOM 1090 O O . ALA A 1 137 ? 17.763 -4.370 -17.071 1.00 76.19 137 ALA A O 1
ATOM 1091 N N . ALA A 1 138 ? 17.535 -3.390 -19.080 1.00 76.75 138 ALA A N 1
ATOM 1092 C CA . ALA A 1 138 ? 17.996 -4.537 -19.867 1.00 76.75 138 ALA A CA 1
ATOM 1093 C C . ALA A 1 138 ? 19.439 -4.943 -19.526 1.00 76.75 138 ALA A C 1
ATOM 1095 O O . ALA A 1 138 ? 19.743 -6.131 -19.361 1.00 76.75 138 ALA A O 1
ATOM 1096 N N . THR A 1 139 ? 20.323 -3.957 -19.370 1.00 81.62 139 THR A N 1
ATOM 1097 C CA . THR A 1 139 ? 21.733 -4.174 -19.027 1.00 81.62 139 THR A CA 1
ATOM 1098 C C . THR A 1 139 ? 21.896 -4.767 -17.627 1.00 81.62 139 THR A C 1
ATOM 1100 O O . THR A 1 139 ? 22.685 -5.701 -17.443 1.00 81.62 139 THR A O 1
ATOM 1103 N N . ILE A 1 140 ? 21.150 -4.262 -16.640 1.00 78.12 140 ILE A N 1
ATOM 1104 C CA . ILE A 1 140 ? 21.159 -4.771 -15.260 1.00 78.12 140 ILE A CA 1
ATOM 1105 C C . ILE A 1 140 ? 20.691 -6.230 -15.230 1.00 78.12 140 ILE A C 1
ATOM 1107 O O . ILE A 1 140 ? 21.424 -7.097 -14.748 1.00 78.12 140 ILE A O 1
ATOM 1111 N N . ALA A 1 141 ? 19.542 -6.528 -15.837 1.00 75.19 141 ALA A N 1
ATOM 1112 C CA . ALA A 1 141 ? 18.989 -7.879 -15.891 1.00 75.19 141 ALA A CA 1
ATOM 1113 C C . ALA A 1 141 ? 19.939 -8.894 -16.551 1.00 75.19 141 ALA A C 1
ATOM 1115 O O . ALA A 1 141 ? 20.108 -10.018 -16.067 1.00 75.19 141 ALA A O 1
ATOM 1116 N N . TYR A 1 142 ? 20.602 -8.504 -17.647 1.00 76.56 142 TYR A N 1
ATOM 1117 C CA . TYR A 1 142 ? 21.590 -9.353 -18.315 1.00 76.56 142 TYR A CA 1
ATOM 1118 C C . TYR A 1 142 ? 22.781 -9.682 -17.400 1.00 76.56 142 TYR A C 1
ATOM 1120 O O . TYR A 1 142 ? 23.218 -10.836 -17.329 1.00 76.56 142 TYR A O 1
ATOM 1128 N N . ARG A 1 143 ? 23.296 -8.689 -16.662 1.00 78.56 143 ARG A N 1
ATOM 1129 C CA . ARG A 1 143 ? 24.388 -8.888 -15.695 1.00 78.56 143 ARG A CA 1
ATOM 1130 C C . ARG A 1 143 ? 23.968 -9.821 -14.562 1.00 78.56 143 ARG A C 1
ATOM 1132 O O . ARG A 1 143 ? 24.701 -10.764 -14.263 1.00 78.56 143 ARG A O 1
ATOM 1139 N N . GLU A 1 144 ? 22.793 -9.606 -13.976 1.00 76.88 144 GLU A N 1
ATOM 1140 C CA . GLU A 1 144 ? 22.269 -10.438 -12.886 1.00 76.88 144 GLU A CA 1
ATOM 1141 C C . GLU A 1 144 ? 22.083 -11.894 -13.317 1.00 76.88 144 GLU A C 1
ATOM 1143 O O . GLU A 1 144 ? 22.566 -12.807 -12.642 1.00 76.88 144 GLU A O 1
ATOM 1148 N N . LYS A 1 145 ? 21.469 -12.128 -14.483 1.00 76.75 145 LYS A N 1
ATOM 1149 C CA . LYS A 1 145 ? 21.277 -13.478 -15.030 1.00 76.75 145 LYS A CA 1
ATOM 1150 C C . LYS A 1 145 ? 22.607 -14.207 -15.233 1.00 76.75 145 LYS A C 1
ATOM 1152 O O . LYS A 1 145 ? 22.718 -15.379 -14.870 1.00 76.75 145 LYS A O 1
ATOM 1157 N N . ASN A 1 146 ? 23.624 -13.519 -15.753 1.00 78.38 146 ASN A N 1
ATOM 1158 C CA . ASN A 1 146 ? 24.956 -14.093 -15.949 1.00 78.38 146 ASN A CA 1
ATOM 1159 C C . ASN A 1 146 ? 25.659 -14.420 -14.623 1.00 78.38 146 ASN A C 1
ATOM 1161 O O . ASN A 1 146 ? 26.284 -15.474 -14.505 1.00 78.38 146 ASN A O 1
ATOM 1165 N N . ILE A 1 147 ? 25.544 -13.560 -13.607 1.00 77.94 147 ILE A N 1
ATOM 1166 C CA . ILE A 1 147 ? 26.085 -13.834 -12.265 1.00 77.94 147 ILE A CA 1
ATOM 1167 C C . ILE A 1 147 ? 25.391 -15.059 -11.654 1.00 77.94 147 ILE A C 1
ATOM 1169 O O . ILE A 1 147 ? 26.064 -15.970 -11.176 1.00 77.94 147 ILE A O 1
ATOM 1173 N N . GLN A 1 148 ? 24.060 -15.131 -11.732 1.00 75.00 148 GLN A N 1
ATOM 1174 C CA . GLN A 1 148 ? 23.278 -16.262 -11.225 1.00 75.00 148 GLN A CA 1
ATOM 1175 C C . GLN A 1 148 ? 23.631 -17.578 -11.931 1.00 75.00 148 GLN A C 1
ATOM 1177 O O . GLN A 1 148 ? 23.760 -18.615 -11.280 1.00 75.00 148 GLN A O 1
ATOM 1182 N N . GLN A 1 149 ? 23.830 -17.558 -13.253 1.00 75.50 149 GLN A N 1
ATOM 1183 C CA . GLN A 1 149 ? 24.285 -18.734 -14.000 1.00 75.50 149 GLN A CA 1
ATOM 1184 C C . GLN A 1 149 ? 25.671 -19.204 -13.539 1.00 75.50 149 GLN A C 1
ATOM 1186 O O . GLN A 1 149 ? 25.841 -20.394 -13.288 1.00 75.50 149 GLN A O 1
ATOM 1191 N N . ARG A 1 150 ? 26.623 -18.282 -13.345 1.00 77.56 150 ARG A N 1
ATOM 1192 C CA . ARG A 1 150 ? 27.974 -18.603 -12.847 1.00 77.56 150 ARG A CA 1
ATOM 1193 C C . ARG A 1 150 ? 27.965 -19.171 -11.424 1.00 77.56 150 ARG A C 1
ATOM 1195 O O . ARG A 1 150 ? 28.689 -20.122 -11.140 1.00 77.56 150 ARG A O 1
ATOM 1202 N N . LEU A 1 151 ? 27.132 -18.630 -10.534 1.00 75.31 151 LEU A N 1
ATOM 1203 C CA . LEU A 1 151 ? 26.973 -19.150 -9.169 1.00 75.31 151 LEU A CA 1
ATOM 1204 C C . LEU A 1 151 ? 26.357 -20.558 -9.162 1.00 75.31 151 LEU A C 1
ATOM 1206 O O . LEU A 1 151 ? 26.783 -21.419 -8.396 1.00 75.31 151 LEU A O 1
ATOM 1210 N N . ARG A 1 152 ? 25.387 -20.826 -10.046 1.00 76.62 152 ARG A N 1
ATOM 1211 C CA . ARG A 1 152 ? 24.775 -22.158 -10.188 1.00 76.62 152 ARG A CA 1
ATOM 1212 C C . ARG A 1 152 ? 25.750 -23.214 -10.703 1.00 76.62 152 ARG A C 1
ATOM 1214 O O . ARG A 1 152 ? 25.612 -24.369 -10.314 1.00 76.62 152 ARG A O 1
ATOM 1221 N N . THR A 1 153 ? 26.691 -22.844 -11.572 1.00 77.62 153 THR A N 1
ATOM 1222 C CA . THR A 1 153 ? 27.717 -23.774 -12.067 1.00 77.62 153 THR A CA 1
ATOM 1223 C C . THR A 1 153 ? 28.797 -24.045 -11.023 1.00 77.62 153 THR A C 1
ATOM 1225 O O . THR A 1 153 ? 29.200 -25.188 -10.900 1.00 77.62 153 THR A O 1
ATOM 1228 N N . CYS A 1 154 ? 29.197 -23.054 -10.214 1.00 64.88 154 CYS A N 1
ATOM 1229 C CA . CYS A 1 154 ? 30.184 -23.258 -9.141 1.00 64.88 154 CYS A CA 1
ATOM 1230 C C . CYS A 1 154 ? 29.666 -24.071 -7.942 1.00 64.88 154 CYS A C 1
ATOM 1232 O O . CYS A 1 154 ? 30.464 -24.697 -7.263 1.00 64.88 154 CYS A O 1
ATOM 1234 N N . ASN A 1 155 ? 28.359 -24.067 -7.660 1.00 63.53 155 ASN A N 1
ATOM 1235 C CA . ASN A 1 155 ? 27.777 -24.817 -6.532 1.00 63.53 155 ASN A CA 1
ATOM 1236 C C . ASN A 1 155 ? 27.395 -26.273 -6.882 1.00 63.53 155 ASN A C 1
ATOM 1238 O O . ASN A 1 155 ? 26.723 -26.931 -6.087 1.00 63.53 155 ASN A O 1
ATOM 1242 N N . ARG A 1 156 ? 27.724 -26.751 -8.092 1.00 58.84 156 ARG A N 1
ATOM 1243 C CA . ARG A 1 156 ? 27.449 -28.124 -8.561 1.00 58.84 156 ARG A CA 1
ATOM 1244 C C . ARG A 1 156 ? 28.696 -29.017 -8.639 1.00 58.84 156 ARG A C 1
ATOM 1246 O O . ARG A 1 156 ? 28.529 -30.190 -8.968 1.00 58.84 156 ARG A O 1
ATOM 1253 N N . ASP A 1 157 ? 29.869 -28.472 -8.324 1.00 50.12 157 ASP A N 1
ATOM 1254 C CA . ASP A 1 157 ? 31.157 -29.174 -8.233 1.00 50.12 157 ASP A CA 1
ATOM 1255 C C . ASP A 1 157 ? 31.523 -29.433 -6.761 1.00 50.12 157 ASP A C 1
ATOM 1257 O O . ASP A 1 157 ? 32.120 -30.498 -6.480 1.00 50.12 157 ASP A O 1
#

Radius of gyration: 20.94 Å; chains: 1; bounding box: 52×41×51 Å

pLDDT: mean 89.95, std 8.99, range [50.12, 98.81]

Organism: NCBI:txid410659

Sequence (157 aa):
AATNAYKTNIDKEYYERAAEIATKYKLGESEVHDAATNAYETNMARRYYETAAEIATKYKLSENDVRYAATNAYKTDMINKYYERAADIATQYKLGENDVHDAASNACITNITNGYYEHAADIATQYKLGENEVHDAATIAYREKNIQQRLRTCNRD